Protein AF-A0A0G0PNV2-F1 (afdb_monomer)

Foldseek 3Di:
DDDDDDDDDPVRVLVVLLVVLVVCVVPDDDDAEAEAEPPPRPVSQVSSCVSNVHYYDYWYWDQDPDPPHRHDTDIDHD

Nearest PDB structures (foldseek):
  4ts5-assembly1_B  TM=8.021E-01  e=4.112E-05  Saccharolobus solfataricus
  5vog-assembly1_A-2  TM=8.125E-01  e=6.169E-05  Neisseria gonorrhoeae
  5vn4-assembly1_A  TM=7.297E-01  e=8.016E-03  Trypanosoma brucei brucei TREU927
  5vn4-assembly1_B  TM=7.515E-01  e=1.804E-02  Trypanosoma brucei brucei TREU927
  5yw5-assembly1_D  TM=7.378E-01  e=2.530E-02  Francisella tularensis

Sequence (78 aa):
METQYLPIDWTTYHDLTRKLAASVLSHASKIDQIVAISRGGLSLGHILSDFLRIPVATFTIQSYTDIQNQGEIKIIEP

Radius of gyration: 15.32 Å; Cα contacts (8 Å, |Δi|>4): 83; chains: 1; bounding box: 38×37×28 Å

pLDDT: mean 85.41, std 14.54, range [53.12, 98.0]

Mean predicted aligned error: 7.06 Å

Structure (mmCIF, N/CA/C/O backbone):
data_AF-A0A0G0PNV2-F1
#
_entry.id   AF-A0A0G0PNV2-F1
#
loop_
_atom_site.group_PDB
_atom_site.id
_atom_site.type_symbol
_atom_site.label_atom_id
_atom_site.label_alt_id
_atom_site.label_comp_id
_atom_site.label_asym_id
_atom_site.label_entity_id
_atom_site.label_seq_id
_atom_site.pdbx_PDB_ins_code
_atom_site.Cartn_x
_atom_site.Cartn_y
_atom_site.Cartn_z
_atom_site.occupancy
_atom_site.B_iso_or_equiv
_atom_site.auth_seq_id
_atom_site.auth_comp_id
_atom_site.auth_asym_id
_atom_site.auth_atom_id
_atom_site.pdbx_PDB_model_num
ATOM 1 N N . MET A 1 1 ? 27.346 13.302 -7.912 1.00 57.00 1 MET A N 1
ATOM 2 C CA . MET A 1 1 ? 26.582 12.042 -8.018 1.00 57.00 1 MET A CA 1
ATOM 3 C C . MET A 1 1 ? 25.567 12.234 -9.120 1.00 57.00 1 MET A C 1
ATOM 5 O O . MET A 1 1 ? 24.847 13.221 -9.061 1.00 57.00 1 MET A O 1
ATOM 9 N N . GLU A 1 2 ? 25.547 11.364 -10.127 1.00 72.94 2 GLU A N 1
ATOM 10 C CA . GLU A 1 2 ? 24.435 11.348 -11.082 1.00 72.94 2 GLU A CA 1
ATOM 11 C C . GLU A 1 2 ? 23.171 10.857 -10.372 1.00 72.94 2 GLU A C 1
ATOM 13 O O . GLU A 1 2 ? 23.205 9.880 -9.620 1.00 72.94 2 GLU A O 1
ATOM 18 N N . THR A 1 3 ? 22.062 11.567 -10.565 1.00 80.62 3 THR A N 1
ATOM 19 C CA . THR A 1 3 ? 20.762 11.183 -10.016 1.00 80.62 3 THR A CA 1
ATOM 20 C C . THR A 1 3 ? 20.164 10.086 -10.889 1.00 80.62 3 THR A C 1
ATOM 22 O O . THR A 1 3 ? 19.788 10.332 -12.032 1.00 80.62 3 THR A O 1
ATOM 25 N N . GLN A 1 4 ? 20.062 8.872 -10.349 1.00 86.44 4 GLN A N 1
ATOM 26 C CA . GLN A 1 4 ? 19.376 7.769 -11.011 1.00 86.44 4 GLN A CA 1
ATOM 27 C C . GLN A 1 4 ? 17.878 7.823 -10.689 1.00 86.44 4 GLN A C 1
ATOM 29 O O . GLN A 1 4 ? 17.478 7.714 -9.530 1.00 86.44 4 GLN A O 1
ATOM 34 N N . TYR A 1 5 ? 17.047 7.979 -11.718 1.00 89.12 5 TYR A N 1
ATOM 35 C CA . TYR A 1 5 ? 15.592 7.928 -11.587 1.00 89.12 5 TYR A CA 1
ATOM 36 C C . TYR A 1 5 ? 15.086 6.496 -11.779 1.00 89.12 5 TYR A C 1
ATOM 38 O O . TYR A 1 5 ? 15.503 5.809 -12.711 1.00 89.12 5 TYR A O 1
ATOM 46 N N . LEU A 1 6 ? 14.154 6.068 -10.925 1.00 90.81 6 LEU A N 1
ATOM 47 C CA . LEU A 1 6 ? 13.432 4.804 -11.069 1.00 90.81 6 LEU A CA 1
ATOM 48 C C . LEU A 1 6 ? 11.965 5.099 -11.419 1.00 90.81 6 LEU A C 1
ATOM 50 O O . LEU A 1 6 ? 11.160 5.329 -10.513 1.00 90.81 6 LEU A O 1
ATOM 54 N N . PRO A 1 7 ? 11.601 5.144 -12.711 1.00 92.50 7 PRO A N 1
ATOM 55 C CA . PRO A 1 7 ? 10.208 5.287 -13.103 1.00 92.50 7 PRO A CA 1
ATOM 56 C C . PRO A 1 7 ? 9.439 4.007 -12.757 1.00 92.50 7 PRO A C 1
ATOM 58 O O . PRO A 1 7 ? 9.914 2.901 -13.006 1.00 92.50 7 PRO A O 1
ATOM 61 N N . ILE A 1 8 ? 8.244 4.165 -12.191 1.00 95.12 8 ILE A N 1
ATOM 62 C CA . ILE A 1 8 ? 7.340 3.065 -11.847 1.00 95.12 8 ILE A CA 1
ATOM 63 C C . ILE A 1 8 ? 6.009 3.309 -12.554 1.00 95.12 8 ILE A C 1
ATOM 65 O O . ILE A 1 8 ? 5.429 4.387 -12.423 1.00 95.12 8 ILE A O 1
ATOM 69 N N . ASP A 1 9 ? 5.529 2.314 -13.298 1.00 97.06 9 ASP A N 1
ATOM 70 C CA . ASP A 1 9 ? 4.193 2.341 -13.891 1.00 97.06 9 ASP A CA 1
ATOM 71 C C . ASP A 1 9 ? 3.109 1.876 -12.901 1.00 97.06 9 ASP A C 1
ATOM 73 O O . ASP A 1 9 ? 3.377 1.285 -11.849 1.00 97.06 9 ASP A O 1
ATOM 77 N N . TRP A 1 10 ? 1.850 2.153 -13.243 1.00 97.31 10 TRP A N 1
ATOM 78 C CA . TRP A 1 10 ? 0.704 1.819 -12.396 1.00 97.31 10 TRP A CA 1
ATOM 79 C C . TRP A 1 10 ? 0.519 0.316 -12.186 1.00 97.31 10 TRP A C 1
ATOM 81 O O . TRP A 1 10 ? 0.116 -0.097 -11.100 1.00 97.31 10 TRP A O 1
ATOM 91 N N . THR A 1 11 ? 0.833 -0.502 -13.189 1.00 97.88 11 THR A N 1
ATOM 92 C CA . THR A 1 11 ? 0.711 -1.963 -13.104 1.00 97.88 11 THR A CA 1
ATOM 93 C C . THR A 1 11 ? 1.683 -2.518 -12.068 1.00 97.88 11 THR A C 1
ATOM 95 O O . THR A 1 11 ? 1.291 -3.272 -11.180 1.00 97.88 11 THR A O 1
ATOM 98 N N . THR A 1 12 ? 2.937 -2.076 -12.124 1.00 97.75 12 THR A N 1
ATOM 99 C CA . THR A 1 12 ? 3.999 -2.427 -11.182 1.00 97.75 12 THR A CA 1
ATOM 100 C C . THR A 1 12 ? 3.642 -1.955 -9.777 1.00 97.75 12 THR A C 1
ATOM 102 O O . THR A 1 12 ? 3.758 -2.723 -8.822 1.00 97.75 12 THR A O 1
ATOM 105 N N . TYR A 1 13 ? 3.147 -0.723 -9.636 1.00 97.44 13 TYR A N 1
ATOM 106 C CA . TYR A 1 13 ? 2.705 -0.187 -8.347 1.00 97.44 13 TYR A CA 1
ATOM 107 C C . TYR A 1 13 ? 1.559 -1.007 -7.733 1.0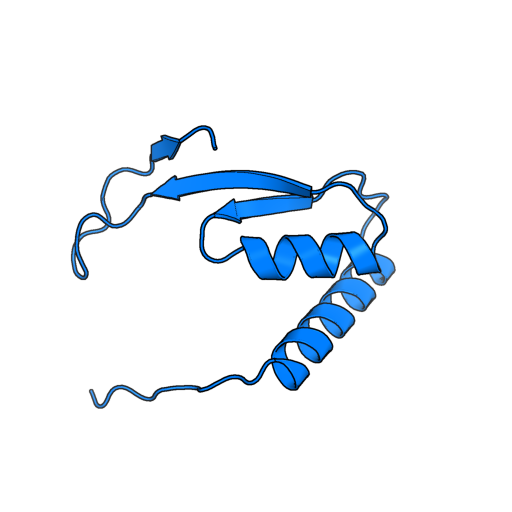0 97.44 13 TYR A C 1
ATOM 109 O O . TYR A 1 13 ? 1.599 -1.357 -6.548 1.00 97.44 13 TYR A O 1
ATOM 117 N N . HIS A 1 14 ? 0.556 -1.361 -8.539 1.00 97.75 14 HIS A N 1
ATOM 118 C CA . HIS A 1 14 ? -0.573 -2.186 -8.115 1.00 97.75 14 HIS A CA 1
ATOM 119 C C . HIS A 1 14 ? -0.122 -3.590 -7.688 1.00 97.75 14 HIS A C 1
ATOM 121 O O . HIS A 1 14 ? -0.507 -4.067 -6.620 1.00 97.75 14 HIS A O 1
ATOM 127 N N . ASP A 1 15 ? 0.756 -4.228 -8.464 1.00 98.00 15 ASP A N 1
ATOM 128 C CA . ASP A 1 15 ? 1.296 -5.555 -8.159 1.00 98.00 15 ASP A CA 1
ATOM 129 C C . ASP A 1 15 ? 2.148 -5.570 -6.884 1.00 98.00 15 ASP A C 1
ATOM 131 O O . ASP A 1 15 ? 2.054 -6.506 -6.082 1.00 98.00 15 ASP A O 1
ATOM 135 N N . LEU A 1 16 ? 2.960 -4.534 -6.664 1.00 97.88 16 LEU A N 1
ATOM 136 C CA . LEU A 1 16 ? 3.710 -4.358 -5.419 1.00 97.88 16 LEU A CA 1
ATOM 137 C C . LEU A 1 16 ? 2.765 -4.164 -4.228 1.00 97.88 16 LEU A C 1
ATOM 139 O O . LEU A 1 16 ? 2.959 -4.791 -3.185 1.00 97.88 16 LEU A O 1
ATOM 143 N N . THR A 1 17 ? 1.703 -3.376 -4.400 1.00 97.81 17 THR A N 1
ATOM 144 C CA . THR A 1 17 ? 0.683 -3.173 -3.361 1.00 97.81 17 THR A CA 1
ATOM 145 C C . THR A 1 17 ? -0.056 -4.473 -3.038 1.00 97.81 17 THR A C 1
ATOM 147 O O . THR A 1 17 ? -0.262 -4.788 -1.867 1.00 97.81 17 THR A O 1
ATOM 150 N N . ARG A 1 18 ? -0.380 -5.293 -4.047 1.00 97.69 18 ARG A N 1
ATOM 151 C CA . ARG A 1 18 ? -0.985 -6.623 -3.855 1.00 97.69 18 ARG A CA 1
ATOM 152 C C . ARG A 1 18 ? -0.073 -7.550 -3.050 1.00 97.69 18 ARG A C 1
ATOM 154 O O . ARG A 1 18 ? -0.539 -8.238 -2.144 1.00 97.69 18 ARG A O 1
ATOM 161 N N . LYS A 1 19 ? 1.228 -7.571 -3.359 1.00 97.69 19 LYS A N 1
ATOM 162 C CA . LYS A 1 19 ? 2.223 -8.363 -2.609 1.00 97.69 19 LYS A CA 1
ATOM 163 C C . LYS A 1 19 ? 2.335 -7.894 -1.158 1.00 97.69 19 LYS A C 1
ATOM 165 O O . LYS A 1 19 ? 2.408 -8.729 -0.259 1.00 97.69 19 LYS A O 1
ATOM 170 N N . LEU A 1 20 ? 2.298 -6.581 -0.927 1.00 96.75 20 LEU A N 1
ATOM 171 C CA . LEU A 1 20 ? 2.262 -6.012 0.419 1.00 96.75 20 LEU A CA 1
ATOM 172 C C . LEU A 1 20 ? 1.009 -6.466 1.180 1.00 96.75 20 LEU A C 1
ATOM 174 O O . LEU A 1 20 ? 1.135 -6.953 2.299 1.00 96.75 20 LEU A O 1
ATOM 178 N N . ALA A 1 21 ? -0.171 -6.384 0.560 1.00 96.06 21 ALA A N 1
ATOM 179 C CA . ALA A 1 21 ? -1.423 -6.843 1.161 1.00 96.06 21 ALA A CA 1
ATOM 180 C C . ALA A 1 21 ? -1.359 -8.325 1.569 1.00 96.06 21 ALA A C 1
ATOM 182 O O . ALA A 1 21 ? -1.718 -8.675 2.691 1.00 96.06 21 ALA A O 1
ATOM 183 N N . ALA A 1 22 ? -0.832 -9.189 0.693 1.00 95.75 22 ALA A N 1
ATOM 184 C CA . ALA A 1 22 ? -0.648 -10.609 0.991 1.00 95.75 22 ALA A CA 1
ATOM 185 C C . ALA A 1 22 ? 0.291 -10.839 2.189 1.00 95.75 22 ALA A C 1
ATOM 187 O O . ALA A 1 22 ? -0.008 -11.660 3.053 1.00 95.75 22 ALA A O 1
ATOM 188 N N . SER A 1 23 ? 1.390 -10.082 2.269 1.00 95.06 23 SER A N 1
ATOM 189 C CA . SER A 1 23 ? 2.332 -10.154 3.393 1.00 95.06 23 SER A CA 1
ATOM 190 C C . SER A 1 23 ? 1.702 -9.706 4.715 1.00 95.06 23 SER A C 1
ATOM 192 O O . SER A 1 23 ? 1.926 -10.328 5.753 1.00 95.06 23 SER A O 1
ATOM 194 N N . VAL A 1 24 ? 0.880 -8.653 4.682 1.00 93.38 24 VAL A N 1
ATOM 195 C CA . VAL A 1 24 ? 0.135 -8.177 5.854 1.00 93.38 24 VAL A CA 1
ATOM 196 C C . VAL A 1 24 ? -0.822 -9.260 6.353 1.00 93.38 24 VAL A C 1
ATOM 198 O O . VAL A 1 24 ? -0.809 -9.577 7.539 1.00 93.38 24 VAL A O 1
ATOM 201 N N . LEU A 1 25 ? -1.588 -9.886 5.454 1.00 90.38 25 LEU A N 1
ATOM 202 C CA . LEU A 1 25 ? -2.520 -10.962 5.809 1.00 90.38 25 LEU A CA 1
ATOM 203 C C . LEU A 1 25 ? -1.824 -12.194 6.404 1.00 90.38 25 LEU A C 1
ATOM 205 O O . LEU A 1 25 ? -2.422 -12.883 7.226 1.00 90.38 25 LEU A O 1
ATOM 209 N N . SER A 1 26 ? -0.583 -12.485 6.001 1.00 90.62 26 SER A N 1
ATOM 210 C CA . SER A 1 26 ? 0.144 -13.660 6.491 1.00 90.62 26 SER A CA 1
ATOM 211 C C . SER A 1 26 ? 0.881 -13.443 7.816 1.00 90.62 26 SER A C 1
ATOM 213 O O . SER A 1 26 ? 1.215 -14.426 8.470 1.00 90.62 26 SER A O 1
ATOM 215 N N . HIS A 1 27 ? 1.165 -12.195 8.208 1.00 81.38 27 HIS A N 1
ATOM 216 C CA . HIS A 1 27 ? 2.005 -11.892 9.380 1.00 81.38 27 HIS A CA 1
ATOM 217 C C . HIS A 1 27 ? 1.309 -11.076 10.473 1.00 81.38 27 HIS A C 1
ATOM 219 O O . HIS A 1 27 ? 1.796 -11.053 11.603 1.00 81.38 27 HIS A O 1
ATOM 225 N N . ALA A 1 28 ? 0.213 -10.381 10.169 1.00 70.88 28 ALA A N 1
ATOM 226 C CA . ALA A 1 28 ? -0.421 -9.492 11.129 1.00 70.88 28 ALA A CA 1
ATOM 227 C C . ALA A 1 28 ? -1.527 -10.192 11.930 1.00 70.88 28 ALA A C 1
ATOM 229 O O . ALA A 1 28 ? -2.379 -10.898 11.391 1.00 70.88 28 ALA A O 1
ATOM 230 N N . SER A 1 29 ? -1.562 -9.912 13.233 1.00 75.25 29 SER A N 1
ATOM 231 C CA . SER A 1 29 ? -2.795 -9.983 14.020 1.00 75.25 29 SER A CA 1
ATOM 232 C C . SER A 1 29 ? -3.861 -9.054 13.420 1.00 75.25 29 SER A C 1
ATOM 234 O O . SER A 1 29 ? -3.523 -8.139 12.674 1.00 75.25 29 SER A O 1
ATOM 236 N N . LYS A 1 30 ? -5.142 -9.274 13.752 1.00 83.06 30 LYS A N 1
ATOM 237 C CA . LYS A 1 30 ? -6.296 -8.512 13.232 1.00 83.06 30 LYS A CA 1
ATOM 238 C C . LYS A 1 30 ? -5.993 -7.005 13.146 1.00 83.06 30 LYS A C 1
ATOM 240 O O . LYS A 1 30 ? -5.814 -6.355 14.171 1.00 83.06 30 LYS A O 1
ATOM 245 N N . ILE A 1 31 ? -5.894 -6.486 11.920 1.00 88.62 31 ILE A N 1
ATOM 246 C CA . ILE A 1 31 ? -5.768 -5.054 11.636 1.00 88.62 31 ILE A CA 1
ATOM 247 C C . ILE A 1 31 ? -7.173 -4.529 11.374 1.00 88.62 31 ILE A C 1
ATOM 249 O O . ILE A 1 31 ? -7.908 -5.113 10.582 1.00 88.62 31 ILE A O 1
ATOM 253 N N . ASP A 1 32 ? -7.533 -3.426 12.023 1.00 92.25 32 ASP A N 1
ATOM 254 C CA . ASP A 1 32 ? -8.866 -2.828 11.903 1.00 92.25 32 ASP A CA 1
ATOM 255 C C . ASP A 1 32 ? -8.844 -1.447 11.221 1.00 92.25 32 ASP A C 1
ATOM 257 O O . ASP A 1 32 ? -9.903 -0.923 10.880 1.00 92.25 32 ASP A O 1
ATOM 261 N N . GLN A 1 33 ? -7.661 -0.862 10.974 1.00 94.25 33 GLN A N 1
ATOM 262 C CA . GLN A 1 33 ? -7.527 0.438 10.305 1.00 94.25 33 GLN A CA 1
ATOM 263 C C . GLN A 1 33 ? -6.179 0.606 9.582 1.00 94.25 33 GLN A C 1
ATOM 265 O O . GLN A 1 33 ? -5.139 0.169 10.075 1.00 94.25 33 GLN A O 1
ATOM 270 N N . ILE A 1 34 ? -6.188 1.298 8.440 1.00 95.38 34 ILE A N 1
ATOM 271 C CA . ILE A 1 34 ? -4.998 1.780 7.723 1.00 95.38 34 ILE A CA 1
ATOM 272 C C . ILE A 1 34 ? -4.817 3.271 8.022 1.00 95.38 34 ILE A C 1
ATOM 274 O O . ILE A 1 34 ? -5.776 4.038 7.968 1.00 95.38 34 ILE A O 1
ATOM 278 N N . VAL A 1 35 ? -3.586 3.705 8.296 1.00 95.06 35 VAL A N 1
ATOM 279 C CA . VAL A 1 35 ? -3.248 5.126 8.470 1.00 95.06 35 VAL A CA 1
ATOM 280 C C . VAL A 1 35 ? -2.330 5.568 7.331 1.00 95.06 35 VAL A C 1
ATOM 282 O O . VAL A 1 35 ? -1.154 5.214 7.293 1.00 95.06 35 VAL A O 1
ATOM 285 N N . ALA A 1 36 ? -2.876 6.320 6.378 1.00 94.94 36 ALA A N 1
ATOM 286 C CA . ALA A 1 36 ? -2.163 6.829 5.214 1.00 94.94 36 ALA A CA 1
ATOM 287 C C . ALA A 1 36 ? -1.554 8.210 5.498 1.00 94.94 36 ALA 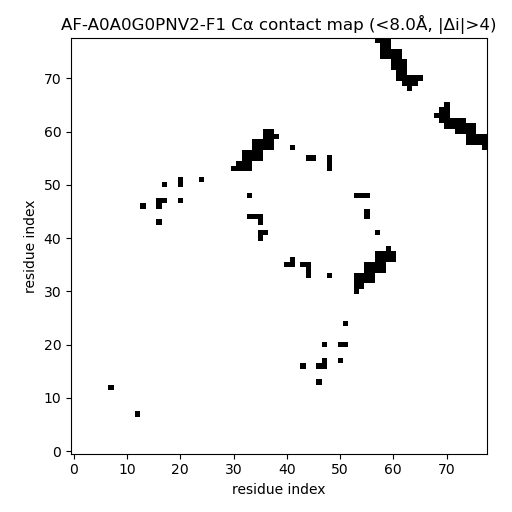A C 1
ATOM 289 O O . ALA A 1 36 ? -2.255 9.165 5.832 1.00 94.94 36 ALA A O 1
ATOM 290 N N . ILE A 1 37 ? -0.238 8.328 5.315 1.00 92.81 37 ILE A N 1
ATOM 291 C CA . ILE A 1 37 ? 0.484 9.592 5.480 1.00 92.81 37 ILE A CA 1
ATOM 292 C C . ILE A 1 37 ? 0.474 10.350 4.150 1.00 92.81 37 ILE A C 1
ATOM 294 O O . ILE A 1 37 ? 1.101 9.939 3.170 1.00 92.81 37 ILE A O 1
ATOM 298 N N . SER A 1 38 ? -0.243 11.467 4.111 1.00 89.38 38 SER A N 1
ATOM 299 C CA . SER A 1 38 ? -0.294 12.359 2.959 1.00 89.38 38 SER A CA 1
ATOM 300 C C . SER A 1 38 ? 1.045 13.090 2.775 1.00 89.38 38 SER A C 1
ATOM 302 O O . SER A 1 38 ? 1.673 13.510 3.744 1.00 89.38 38 SER A O 1
ATOM 304 N N . ARG A 1 39 ? 1.535 13.273 1.541 1.00 88.12 39 ARG A N 1
ATOM 305 C CA . ARG A 1 39 ? 0.873 12.927 0.259 1.00 88.12 39 ARG A CA 1
ATOM 306 C C . ARG A 1 39 ? 1.198 11.524 -0.262 1.00 88.12 39 ARG A C 1
ATOM 308 O O . ARG A 1 39 ? 0.372 10.926 -0.942 1.00 88.12 39 ARG A O 1
ATOM 315 N N . GLY A 1 40 ? 2.384 10.997 0.046 1.00 89.31 40 GLY A N 1
ATOM 316 C CA . GLY A 1 40 ? 2.916 9.785 -0.597 1.00 89.31 40 GLY A CA 1
ATOM 317 C C . GLY A 1 40 ? 2.124 8.503 -0.316 1.00 89.31 40 GLY A C 1
ATOM 318 O O . GLY A 1 40 ? 2.107 7.597 -1.145 1.00 89.31 40 GLY A O 1
ATOM 319 N N . GLY A 1 41 ? 1.442 8.429 0.826 1.00 93.50 41 GLY A N 1
ATOM 320 C CA . GLY A 1 41 ? 0.679 7.258 1.247 1.00 93.50 41 GLY A CA 1
ATOM 321 C C . GLY A 1 41 ? -0.758 7.200 0.734 1.00 93.50 41 GLY A C 1
ATOM 322 O O . GLY A 1 41 ? -1.406 6.184 0.957 1.00 93.50 41 GLY A O 1
ATOM 323 N N . LEU A 1 42 ? -1.276 8.240 0.068 1.00 94.75 42 LEU A N 1
ATOM 324 C CA . LEU A 1 42 ? -2.697 8.312 -0.304 1.00 94.75 42 LEU A CA 1
ATOM 325 C C . LEU A 1 42 ? -3.099 7.202 -1.285 1.00 94.75 42 LEU A C 1
ATOM 327 O O . LEU A 1 42 ? -4.007 6.424 -0.998 1.00 94.75 42 LEU A O 1
ATOM 331 N N . SER A 1 43 ? -2.387 7.084 -2.410 1.00 96.19 43 SER A N 1
ATOM 332 C CA . SER A 1 43 ? -2.673 6.058 -3.421 1.00 96.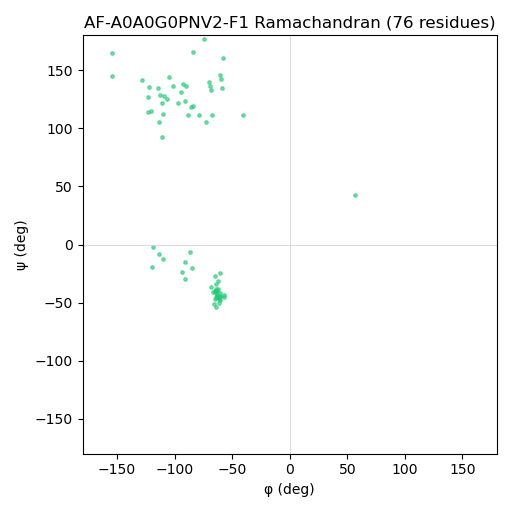19 43 SER A CA 1
ATOM 333 C C . SER A 1 43 ? -2.465 4.646 -2.872 1.00 96.19 43 SER A C 1
ATOM 335 O O . SER A 1 43 ? -3.303 3.774 -3.086 1.00 96.19 43 SER A O 1
ATOM 337 N N . LEU A 1 44 ? -1.376 4.430 -2.123 1.00 97.06 44 LEU A N 1
ATOM 338 C CA . LEU A 1 44 ? -1.085 3.138 -1.500 1.00 97.06 44 LEU A CA 1
ATOM 339 C C . LEU A 1 44 ? -2.186 2.745 -0.515 1.00 97.06 44 LEU A C 1
ATOM 341 O O . LEU A 1 44 ? -2.693 1.632 -0.578 1.00 97.06 44 LEU A O 1
ATOM 345 N N . GLY A 1 45 ? -2.551 3.660 0.386 1.00 96.75 45 GLY A N 1
ATOM 346 C CA . GLY A 1 45 ? -3.542 3.424 1.430 1.00 96.75 45 GLY A CA 1
ATOM 347 C C . GLY A 1 45 ? -4.919 3.106 0.859 1.00 96.75 45 GLY A C 1
ATOM 348 O O . GLY A 1 45 ? -5.585 2.208 1.365 1.00 96.75 45 GLY A O 1
ATOM 349 N N . HIS A 1 46 ? -5.313 3.774 -0.228 1.00 96.50 46 HIS A N 1
ATOM 350 C CA . HIS A 1 46 ? -6.573 3.495 -0.913 1.00 96.50 46 HIS A CA 1
ATOM 351 C C . HIS A 1 46 ? -6.596 2.093 -1.544 1.00 96.50 46 HIS A C 1
ATOM 353 O O . HIS A 1 46 ? -7.489 1.304 -1.253 1.00 96.50 46 HIS A O 1
ATOM 359 N N . ILE A 1 47 ? -5.572 1.730 -2.326 1.00 97.75 47 ILE A N 1
ATOM 360 C CA . ILE A 1 47 ? -5.492 0.396 -2.951 1.00 97.75 47 ILE A CA 1
ATOM 361 C C . ILE A 1 47 ? -5.374 -0.706 -1.882 1.00 97.75 47 ILE A C 1
ATOM 363 O O . ILE A 1 47 ? -5.953 -1.785 -2.010 1.00 97.75 47 ILE A O 1
ATOM 367 N N . LEU A 1 48 ? -4.631 -0.449 -0.804 1.00 96.75 48 LEU A N 1
ATOM 368 C CA . LEU A 1 48 ? -4.47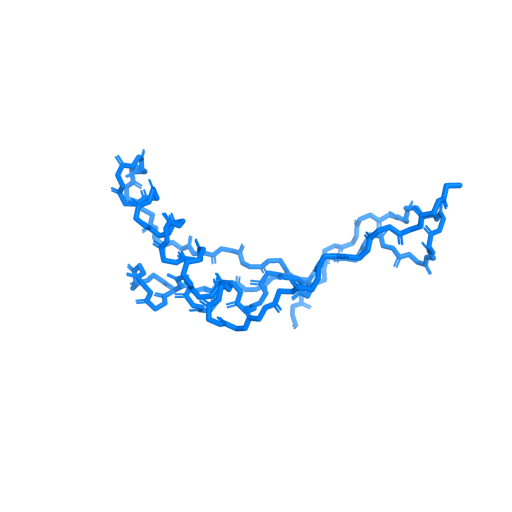0 -1.399 0.294 1.00 96.75 48 LEU A CA 1
ATOM 369 C C . LEU A 1 48 ? -5.780 -1.594 1.077 1.00 96.75 48 LEU A C 1
ATOM 371 O O . LEU A 1 48 ? -6.086 -2.721 1.465 1.00 96.75 48 LEU A O 1
ATOM 375 N N . SER A 1 49 ? -6.567 -0.528 1.257 1.00 97.00 49 SER A N 1
ATOM 376 C CA . SER A 1 49 ? -7.924 -0.580 1.822 1.00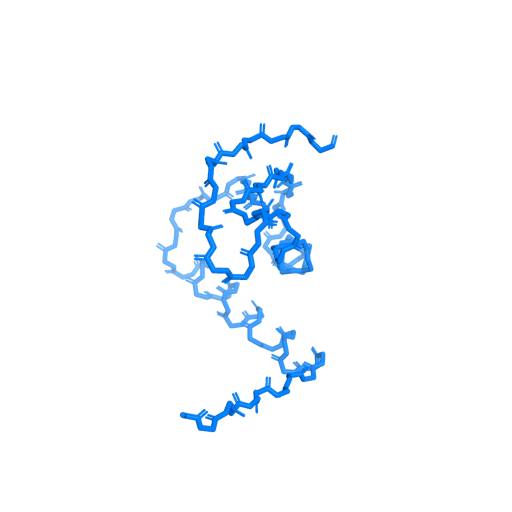 97.00 49 SER A CA 1
ATOM 377 C C . SER A 1 49 ? -8.825 -1.511 1.014 1.00 97.00 49 SER A C 1
ATOM 379 O O . SER A 1 49 ? -9.514 -2.342 1.603 1.00 97.00 49 SER A O 1
ATOM 381 N N . ASP A 1 50 ? -8.765 -1.452 -0.318 1.00 96.62 50 ASP A N 1
ATOM 382 C CA . ASP A 1 50 ? -9.540 -2.347 -1.185 1.00 96.62 50 ASP A CA 1
ATOM 383 C C . ASP A 1 50 ? -9.127 -3.815 -1.023 1.00 96.62 50 ASP A C 1
ATOM 385 O O . ASP A 1 50 ? -9.982 -4.695 -0.886 1.00 96.62 50 ASP A O 1
ATOM 389 N N . PHE A 1 51 ? -7.819 -4.097 -0.994 1.00 96.38 51 PHE A N 1
ATOM 390 C CA . PHE A 1 51 ? -7.329 -5.468 -0.836 1.00 96.38 51 PHE A CA 1
ATOM 391 C C . PHE A 1 51 ? -7.645 -6.064 0.533 1.00 96.38 51 PHE A C 1
AT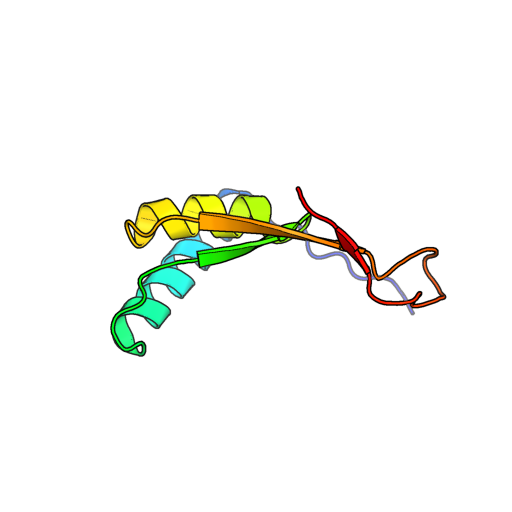OM 393 O O . PHE A 1 51 ? -7.988 -7.244 0.623 1.00 96.38 51 PHE A O 1
ATOM 400 N N . LEU A 1 52 ? -7.508 -5.271 1.594 1.00 94.88 52 LEU A N 1
ATOM 401 C CA . LEU A 1 52 ? -7.675 -5.751 2.963 1.00 94.88 52 LEU A CA 1
ATOM 402 C C . LEU A 1 52 ? -9.115 -5.620 3.473 1.00 94.88 52 LEU A C 1
ATOM 404 O O . LEU A 1 52 ? -9.457 -6.260 4.463 1.00 94.88 52 LEU A O 1
ATOM 408 N N . ARG A 1 53 ? -9.963 -4.834 2.795 1.00 95.12 53 ARG A N 1
ATOM 409 C CA . ARG A 1 53 ? -11.322 -4.459 3.229 1.00 95.12 53 ARG A CA 1
ATOM 410 C C . ARG A 1 53 ? -11.336 -3.786 4.604 1.00 95.12 53 ARG A C 1
ATOM 412 O O . ARG A 1 53 ? -12.186 -4.077 5.442 1.00 95.12 53 ARG A O 1
ATOM 419 N N . ILE A 1 54 ? -10.376 -2.894 4.824 1.00 95.12 54 ILE A N 1
ATOM 420 C CA . ILE A 1 54 ? -10.145 -2.189 6.089 1.00 95.12 54 ILE A CA 1
ATOM 421 C C . ILE A 1 54 ? -10.227 -0.683 5.823 1.00 95.12 54 ILE A C 1
ATOM 423 O O . ILE A 1 54 ? -9.631 -0.233 4.847 1.00 95.12 54 ILE A O 1
ATOM 427 N N . PRO A 1 55 ? -10.906 0.114 6.670 1.00 96.38 55 PRO A N 1
ATOM 428 C CA . PRO A 1 55 ? -10.998 1.558 6.475 1.00 96.38 55 PRO A CA 1
ATOM 429 C C . PRO A 1 55 ? -9.622 2.237 6.493 1.00 96.38 55 PRO A C 1
ATOM 431 O O . PRO A 1 55 ? -8.731 1.862 7.259 1.00 96.38 55 PRO A O 1
ATOM 434 N N . VAL A 1 56 ? -9.474 3.290 5.687 1.00 96.06 56 VAL A N 1
ATOM 435 C CA . VAL A 1 56 ? -8.276 4.137 5.646 1.00 96.06 56 VAL A CA 1
ATOM 436 C C . VAL A 1 56 ? -8.561 5.517 6.235 1.00 96.06 56 VAL A C 1
ATOM 438 O O . VAL A 1 56 ? -9.500 6.197 5.832 1.00 96.06 56 VAL A O 1
ATOM 441 N N . ALA A 1 57 ? -7.724 5.936 7.181 1.00 94.75 57 ALA A N 1
ATOM 442 C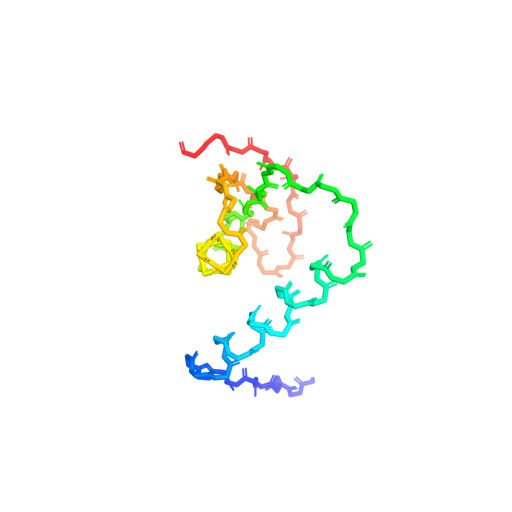 CA . ALA A 1 57 ? -7.661 7.296 7.702 1.00 94.75 57 ALA A CA 1
ATOM 443 C C . ALA A 1 57 ? -6.425 8.005 7.136 1.00 94.75 57 ALA A C 1
ATOM 445 O O . ALA A 1 57 ? -5.376 7.382 6.968 1.00 94.75 57 ALA A O 1
ATOM 446 N N . THR A 1 58 ? -6.523 9.304 6.862 1.00 91.44 58 THR A N 1
ATOM 447 C CA . THR A 1 58 ? -5.431 10.096 6.278 1.00 91.44 58 THR A CA 1
ATOM 448 C C . THR A 1 58 ? -4.934 11.152 7.256 1.00 91.44 58 THR A C 1
ATOM 450 O O . THR A 1 58 ? -5.743 11.884 7.816 1.00 91.44 58 THR A O 1
ATOM 453 N N . PHE A 1 5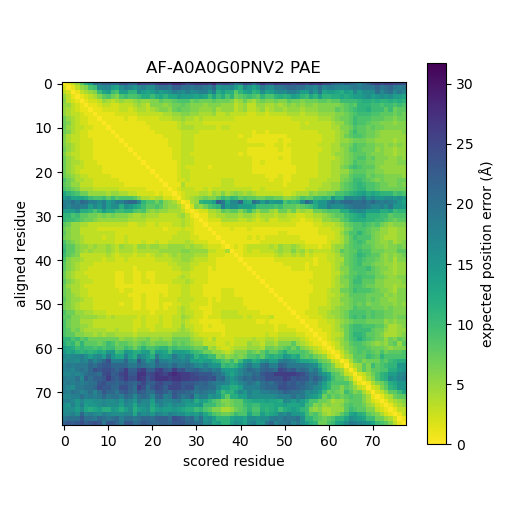9 ? -3.616 11.287 7.403 1.00 89.94 59 PHE A N 1
ATOM 454 C CA . PHE A 1 59 ? -2.988 12.387 8.144 1.00 89.94 59 PHE A CA 1
ATOM 455 C C . PHE A 1 59 ? -1.922 13.048 7.286 1.00 89.94 59 PHE A C 1
ATOM 457 O O . PHE A 1 59 ? -1.184 12.364 6.575 1.00 89.94 59 PHE A O 1
ATOM 464 N N . THR A 1 60 ? -1.811 14.369 7.364 1.00 86.12 60 THR A N 1
ATOM 465 C CA . THR A 1 60 ? -0.795 15.103 6.612 1.00 86.12 60 THR A CA 1
ATOM 466 C C . THR A 1 60 ? 0.406 15.366 7.503 1.00 86.12 60 THR A C 1
ATOM 468 O O . THR A 1 60 ? 0.290 15.987 8.557 1.00 86.12 60 THR A O 1
ATOM 471 N N . ILE A 1 61 ? 1.573 14.888 7.066 1.00 82.31 61 ILE A N 1
ATOM 472 C CA . ILE A 1 61 ? 2.851 15.193 7.706 1.00 82.31 61 ILE A CA 1
ATOM 473 C C . ILE A 1 61 ? 3.648 16.077 6.757 1.00 82.31 61 ILE A C 1
ATOM 475 O O . ILE A 1 61 ? 3.952 15.690 5.627 1.00 82.31 61 ILE A O 1
ATOM 479 N N . GLN A 1 62 ? 4.012 17.263 7.234 1.00 73.12 62 GLN A N 1
ATOM 480 C CA . GLN A 1 62 ? 4.911 18.164 6.528 1.00 73.12 62 GLN A CA 1
ATOM 481 C C . GLN A 1 62 ? 6.237 18.218 7.289 1.00 73.12 62 GLN A C 1
ATOM 483 O O . GLN A 1 62 ? 6.285 18.715 8.409 1.00 73.12 62 GLN A O 1
ATOM 488 N N . SER A 1 63 ? 7.303 17.677 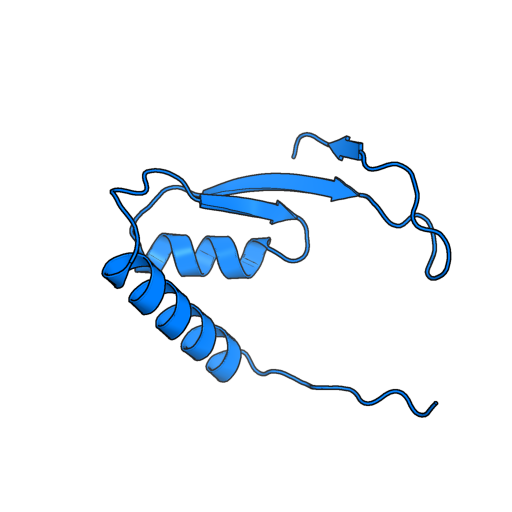6.692 1.00 64.00 63 SER A N 1
ATOM 489 C CA . SER A 1 63 ? 8.664 17.715 7.259 1.00 64.00 63 SER A CA 1
ATOM 490 C C . SER A 1 63 ? 9.672 18.452 6.374 1.00 64.00 63 SER A C 1
ATOM 492 O O . SER A 1 63 ? 10.836 18.569 6.740 1.00 64.00 63 SER A O 1
ATOM 494 N N . TYR A 1 64 ? 9.253 18.924 5.197 1.00 59.00 64 TYR A N 1
ATOM 495 C CA . TYR A 1 64 ? 10.124 19.602 4.239 1.00 59.00 64 TYR A CA 1
ATOM 496 C C . TYR A 1 64 ? 9.590 21.006 3.975 1.00 59.00 64 TYR A C 1
ATOM 498 O O . TYR A 1 64 ? 8.492 21.164 3.437 1.00 59.00 64 TYR A O 1
ATOM 506 N N . THR A 1 65 ? 10.366 22.013 4.368 1.00 56.38 65 THR A N 1
ATOM 507 C CA . THR A 1 65 ? 10.186 23.404 3.930 1.00 56.38 65 THR A CA 1
ATOM 508 C C . THR A 1 65 ? 11.064 23.716 2.716 1.00 56.38 65 THR A C 1
ATOM 510 O O . THR A 1 65 ? 10.701 24.589 1.935 1.00 56.38 65 THR A O 1
ATOM 513 N N . ASP A 1 66 ? 12.162 22.972 2.520 1.00 53.78 66 ASP A N 1
ATOM 514 C CA . ASP A 1 66 ? 13.076 23.079 1.376 1.00 53.78 66 ASP A CA 1
ATOM 515 C C . ASP A 1 66 ? 13.820 21.742 1.125 1.00 53.78 66 ASP A C 1
ATOM 517 O O . ASP A 1 66 ? 13.850 20.872 1.997 1.00 53.78 66 ASP A O 1
ATOM 521 N N . ILE A 1 67 ? 14.442 21.567 -0.048 1.00 56.09 67 ILE A N 1
ATOM 522 C CA . ILE A 1 67 ? 15.121 20.327 -0.500 1.00 56.09 67 ILE A CA 1
ATOM 523 C C . ILE A 1 67 ? 16.280 19.930 0.440 1.00 56.09 67 ILE A C 1
ATOM 525 O O . ILE A 1 67 ? 16.644 18.758 0.520 1.00 56.09 67 ILE A O 1
ATOM 529 N N . GLN A 1 68 ? 16.853 20.898 1.164 1.00 53.72 68 GLN A N 1
ATOM 530 C CA . GLN A 1 68 ? 18.038 20.706 2.008 1.00 53.72 68 GLN A CA 1
ATOM 531 C C . GLN A 1 68 ? 17.773 20.778 3.517 1.00 53.72 68 GLN A C 1
ATOM 533 O O . GLN A 1 68 ? 18.641 20.382 4.289 1.00 53.72 68 GLN A O 1
ATOM 538 N N . ASN A 1 69 ? 16.599 21.247 3.954 1.00 53.12 69 ASN A N 1
ATOM 539 C CA . ASN A 1 69 ? 16.312 21.460 5.372 1.00 53.12 69 ASN A CA 1
ATOM 540 C C . ASN A 1 69 ? 15.069 20.679 5.797 1.00 53.12 69 ASN A C 1
ATOM 542 O O . ASN A 1 69 ? 13.946 20.965 5.373 1.00 53.12 69 ASN A O 1
ATOM 546 N N . GLN A 1 70 ? 15.288 19.693 6.665 1.00 55.34 70 GLN A N 1
ATOM 547 C CA . GLN A 1 70 ? 14.217 18.989 7.356 1.00 55.34 70 GLN A CA 1
ATOM 548 C C . GLN A 1 70 ? 13.655 19.947 8.416 1.00 55.34 70 GLN A C 1
ATOM 550 O O . GLN A 1 70 ? 14.324 20.264 9.398 1.00 55.34 70 GLN A O 1
ATOM 555 N N . GLY A 1 71 ? 12.469 20.493 8.153 1.00 62.66 71 GLY A N 1
ATOM 556 C CA . GLY A 1 71 ? 11.768 21.376 9.082 1.00 62.66 71 GLY A CA 1
ATOM 557 C C . GLY A 1 71 ? 11.159 20.596 10.249 1.00 62.66 71 GLY A C 1
ATOM 558 O O . GLY A 1 71 ? 11.202 19.366 10.290 1.00 62.66 71 GLY A O 1
ATOM 559 N N . GLU A 1 72 ? 10.552 21.309 11.198 1.00 64.56 72 GLU A N 1
ATOM 560 C CA . GLU A 1 72 ? 9.795 20.673 12.281 1.00 64.56 72 GLU A CA 1
ATOM 561 C C . GLU A 1 72 ? 8.650 19.816 11.728 1.00 64.56 72 GLU A C 1
ATOM 563 O O . GLU A 1 72 ? 7.899 20.251 10.852 1.00 64.56 72 GLU A O 1
ATOM 568 N N . ILE A 1 73 ? 8.505 18.603 12.265 1.00 64.50 73 ILE A N 1
ATOM 569 C CA . ILE A 1 73 ? 7.415 17.693 11.912 1.00 64.50 73 ILE A CA 1
ATOM 570 C C . ILE A 1 73 ? 6.111 18.298 12.427 1.00 64.50 73 ILE A C 1
ATOM 572 O O . ILE A 1 73 ? 5.875 18.351 13.634 1.00 64.50 73 ILE A O 1
ATOM 576 N N . LYS A 1 74 ? 5.249 18.726 11.505 1.00 72.25 74 LYS A N 1
ATOM 577 C CA . LYS A 1 74 ? 3.899 19.188 11.833 1.00 72.25 74 LYS A CA 1
ATOM 578 C C . LYS A 1 74 ? 2.886 18.145 11.394 1.00 72.25 74 LYS A C 1
ATOM 580 O O . LYS A 1 74 ? 2.869 17.743 10.229 1.00 72.25 74 LYS A O 1
ATOM 585 N N . ILE A 1 75 ? 2.061 17.715 12.346 1.00 75.62 75 ILE A N 1
ATOM 586 C CA . ILE A 1 75 ? 0.851 16.942 12.072 1.00 75.62 75 ILE A CA 1
ATOM 587 C C . ILE A 1 75 ? -0.229 17.959 11.741 1.00 75.62 75 ILE A C 1
ATOM 589 O O . ILE A 1 75 ? -0.534 18.833 12.552 1.00 75.62 75 ILE A O 1
ATOM 593 N N . ILE A 1 76 ? -0.760 17.863 10.534 1.00 72.88 76 ILE A N 1
ATOM 594 C CA . ILE A 1 76 ? -1.834 18.717 10.052 1.00 72.88 76 ILE A CA 1
ATOM 595 C C . ILE A 1 76 ? -3.053 17.810 9.897 1.00 72.88 76 ILE A C 1
ATOM 597 O O . ILE A 1 76 ? -2.949 16.727 9.304 1.00 72.88 76 ILE A O 1
ATOM 601 N N . GLU A 1 77 ? -4.181 18.223 10.474 1.00 60.50 77 GLU A N 1
ATOM 602 C CA . GLU A 1 77 ? -5.461 17.579 10.182 1.00 60.50 77 GLU A CA 1
ATOM 603 C C . GLU A 1 77 ? -5.750 17.696 8.672 1.00 60.50 77 GLU A C 1
ATOM 605 O O . GLU A 1 77 ? -5.330 18.681 8.053 1.00 60.50 77 GLU A O 1
ATOM 610 N N . PRO A 1 78 ? -6.344 16.658 8.058 1.00 55.78 78 PRO A N 1
ATOM 611 C CA . PRO A 1 78 ? -6.608 16.627 6.622 1.00 55.78 78 PRO A CA 1
ATOM 612 C C . PRO A 1 78 ? -7.513 17.766 6.139 1.00 55.78 78 PRO A C 1
ATOM 614 O O . PRO A 1 78 ? -8.433 18.167 6.886 1.00 55.78 78 PRO A O 1
#

Solvent-accessible surface area (backbone atoms only — not comparable to full-atom values): 4854 Å² total; per-residue (Å²): 130,87,86,82,84,82,89,78,55,72,68,59,52,50,53,52,48,51,53,50,47,53,52,47,69,74,72,53,71,94,76,77,67,41,81,19,47,34,74,82,26,47,69,55,35,53,57,44,21,67,74,69,73,31,57,66,46,69,40,31,58,48,42,68,83,48,100,86,43,80,44,74,79,41,83,40,84,115

Secondary structure (DSSP, 8-state):
---------HHHHHHHHHHHHHHHHHH-S----EEEEETTTHHHHHHHHHHHT--EEEEEEEEEEETTEEEEEEEE--